Protein AF-A0A4S3IZB3-F1 (afdb_monomer)

Organism: NCBI:txid1220188

Foldseek 3Di:
DQAEFEKEWEKDAAPADDPQFGIWIWIAGPVVRDIDIDGFNDLALVSVLVVVVVVCVVCVVVSYDYPYYHYDCVSCVVHVSNVVSRVPPD

Radius of gyration: 12.95 Å; Cα contacts (8 Å, |Δi|>4): 143; chains: 1; bounding box: 32×29×30 Å

pLDDT: mean 83.04, std 9.66, range [58.16, 94.56]

Sequence (90 aa):
MVTVLEHTIDFHWFETGYGGFKGLMLANNQWSGLIWDYYLEDHTADSIIHALRHLLGVLKRMDIKAQVIKCDNKTVGQKPRTATFLMSDL

Secondary structure (DSSP, 8-state):
--EEEEEEEEEEE-SS-GGG--EEEEEEETTT--EEEEEESS--HHHHHHHHHHHHHHHHHTTEEEEEEEE-HHHHHT-HHHHHHHHHH-

Mean predicted aligned error: 5.42 Å

Structure (mmCIF, N/CA/C/O backbone):
data_AF-A0A4S3IZB3-F1
#
_entry.id   AF-A0A4S3IZB3-F1
#
loop_
_atom_site.group_PDB
_atom_site.id
_atom_site.type_symbol
_atom_site.label_atom_id
_atom_site.label_alt_id
_atom_site.label_comp_id
_atom_site.label_asym_id
_atom_site.label_entity_id
_atom_site.label_seq_id
_atom_site.pdbx_PDB_ins_code
_atom_site.Cartn_x
_atom_site.Cartn_y
_atom_site.Cartn_z
_atom_site.occupancy
_atom_site.B_iso_or_equiv
_atom_site.auth_seq_id
_atom_site.auth_comp_id
_atom_site.auth_asym_id
_atom_site.auth_atom_id
_atom_site.pdbx_PDB_model_num
ATOM 1 N N . MET A 1 1 ? -20.237 3.525 14.113 1.00 61.84 1 MET A N 1
ATOM 2 C CA . MET A 1 1 ? -19.301 4.240 15.009 1.00 61.84 1 MET A CA 1
ATOM 3 C C . MET A 1 1 ? -17.977 4.095 14.307 1.00 61.84 1 MET A C 1
ATOM 5 O O . MET A 1 1 ? -17.477 2.983 14.276 1.00 61.84 1 MET A O 1
ATOM 9 N N . VAL A 1 2 ? -17.488 5.154 13.660 1.00 65.06 2 VAL A N 1
ATOM 10 C CA . VAL A 1 2 ? -16.333 5.038 12.759 1.00 65.06 2 VAL A CA 1
ATOM 11 C C . VAL A 1 2 ? -15.094 4.691 13.576 1.00 65.06 2 VAL A C 1
ATOM 13 O O . VAL A 1 2 ? -14.753 5.412 14.516 1.00 65.06 2 VAL A O 1
ATOM 16 N N . THR A 1 3 ? -14.423 3.601 13.217 1.00 73.81 3 THR A N 1
ATOM 17 C CA . THR A 1 3 ? -13.175 3.194 13.869 1.00 73.81 3 THR A CA 1
ATOM 18 C C . THR A 1 3 ? -12.016 3.909 13.190 1.00 73.81 3 THR A C 1
ATOM 20 O O . THR A 1 3 ? -11.878 3.860 11.972 1.00 73.81 3 THR A O 1
ATOM 23 N N . VAL A 1 4 ? -11.180 4.594 13.960 1.00 72.44 4 VAL A N 1
ATOM 24 C CA . VAL A 1 4 ? -10.039 5.354 13.439 1.00 72.44 4 VAL A CA 1
ATOM 25 C C . VAL A 1 4 ? -8.765 4.576 13.745 1.00 72.44 4 VAL A C 1
ATOM 27 O O . VAL A 1 4 ? -8.503 4.303 14.913 1.00 72.44 4 VAL A O 1
ATOM 30 N N . LEU A 1 5 ? -8.005 4.177 12.718 1.00 77.31 5 LEU A N 1
ATOM 31 C CA . LEU A 1 5 ? -6.846 3.285 12.879 1.00 77.31 5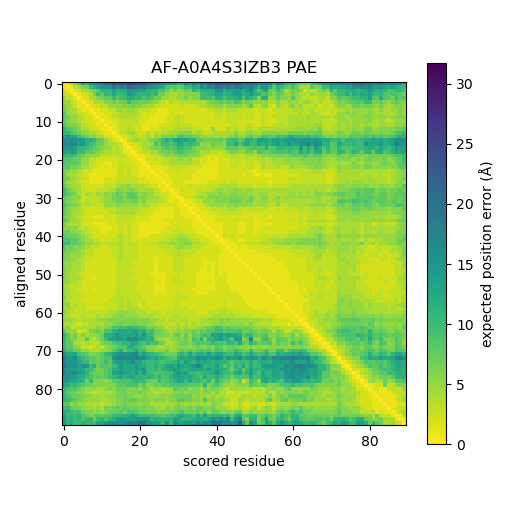 LEU A CA 1
ATOM 32 C C . LEU A 1 5 ? -5.621 3.755 12.086 1.00 77.31 5 LEU A C 1
ATOM 34 O O . LEU A 1 5 ? -5.729 4.306 10.982 1.00 77.31 5 LEU A O 1
ATOM 38 N N . GLU A 1 6 ? -4.445 3.479 12.647 1.00 82.44 6 GLU A N 1
ATOM 39 C CA . GLU A 1 6 ? -3.160 3.651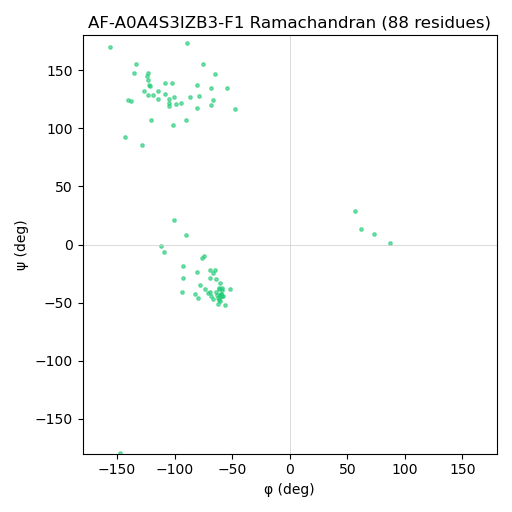 11.974 1.00 82.44 6 GLU A CA 1
ATOM 40 C C . GLU A 1 6 ? -2.868 2.471 11.044 1.00 82.44 6 GLU A C 1
ATOM 42 O O . GLU A 1 6 ? -3.068 1.305 11.400 1.00 82.44 6 GLU A O 1
ATOM 47 N N . HIS A 1 7 ? -2.358 2.786 9.857 1.00 84.19 7 HIS A N 1
ATOM 48 C CA . HIS A 1 7 ? -1.921 1.802 8.880 1.00 84.19 7 HIS A CA 1
ATOM 49 C C . HIS A 1 7 ? -0.462 2.055 8.507 1.00 84.19 7 HIS A C 1
ATOM 51 O O . HIS A 1 7 ? -0.009 3.199 8.434 1.00 84.19 7 HIS A O 1
ATOM 57 N N . THR A 1 8 ? 0.280 0.986 8.252 1.00 88.38 8 THR A N 1
ATOM 58 C CA . THR A 1 8 ? 1.624 1.065 7.672 1.00 88.38 8 THR A CA 1
ATOM 59 C C . THR A 1 8 ? 1.588 0.568 6.245 1.00 88.38 8 THR A C 1
ATOM 61 O O . THR A 1 8 ? 0.940 -0.444 5.977 1.00 88.38 8 THR A O 1
ATOM 64 N N . ILE A 1 9 ? 2.300 1.251 5.356 1.00 88.81 9 ILE A N 1
ATOM 65 C CA . ILE A 1 9 ? 2.488 0.829 3.975 1.00 88.81 9 ILE A CA 1
ATOM 66 C C . ILE A 1 9 ? 3.976 0.674 3.692 1.00 88.81 9 ILE A C 1
ATOM 68 O O . ILE A 1 9 ? 4.775 1.524 4.082 1.00 88.81 9 ILE A O 1
ATOM 72 N N . ASP A 1 10 ? 4.321 -0.406 3.001 1.00 87.25 10 ASP A N 1
ATOM 73 C CA . ASP A 1 10 ? 5.662 -0.641 2.479 1.00 87.25 10 ASP A CA 1
ATOM 74 C C . ASP A 1 10 ? 5.609 -1.108 1.021 1.00 87.25 10 ASP A C 1
ATOM 76 O O . ASP A 1 10 ? 4.598 -1.655 0.566 1.00 87.25 10 ASP A O 1
ATOM 80 N N . PHE A 1 11 ? 6.693 -0.869 0.286 1.00 88.25 11 PHE A N 1
ATOM 81 C CA . PHE A 1 11 ? 6.809 -1.201 -1.130 1.00 88.25 11 PHE A CA 1
ATOM 82 C C . PHE A 1 11 ? 8.009 -2.113 -1.379 1.00 88.25 11 PHE A C 1
ATOM 84 O O . PHE A 1 11 ? 9.144 -1.789 -1.035 1.00 88.25 11 PHE A O 1
ATOM 91 N N . HIS A 1 12 ? 7.769 -3.219 -2.075 1.00 87.75 12 HIS A N 1
ATOM 92 C CA . HIS A 1 12 ? 8.802 -4.132 -2.547 1.00 87.75 12 HIS A CA 1
ATOM 93 C C . HIS A 1 12 ? 8.839 -4.112 -4.071 1.00 87.75 12 HIS A C 1
ATOM 95 O O . HIS A 1 12 ? 7.824 -4.338 -4.725 1.00 87.75 12 HIS A O 1
ATOM 101 N N . TRP A 1 13 ? 10.011 -3.847 -4.641 1.00 88.75 13 TRP A N 1
ATOM 102 C CA . TRP A 1 13 ? 10.217 -3.818 -6.086 1.00 88.75 13 TRP A CA 1
ATOM 103 C C . TRP A 1 13 ? 10.896 -5.103 -6.557 1.00 88.75 13 TRP A C 1
ATOM 105 O O . TRP A 1 13 ? 11.815 -5.596 -5.906 1.00 88.75 13 TRP A O 1
ATOM 115 N N . PHE A 1 14 ? 10.452 -5.632 -7.695 1.00 86.56 14 PHE A N 1
ATOM 116 C CA . PHE A 1 14 ? 10.943 -6.880 -8.273 1.00 86.56 14 PHE A CA 1
ATOM 117 C C . PHE A 1 14 ? 11.454 -6.654 -9.697 1.00 86.56 14 PHE A C 1
ATOM 119 O O . PHE A 1 14 ? 10.829 -5.942 -10.483 1.00 86.56 14 PHE A O 1
ATOM 126 N N . GLU A 1 15 ? 12.550 -7.325 -10.054 1.00 79.81 15 GLU A N 1
ATOM 127 C CA . GLU A 1 15 ? 12.979 -7.448 -11.454 1.00 79.81 15 GLU A CA 1
ATOM 128 C C . GLU A 1 15 ? 12.155 -8.508 -12.200 1.00 79.81 15 GLU A C 1
ATOM 130 O O . GLU A 1 15 ? 11.847 -8.359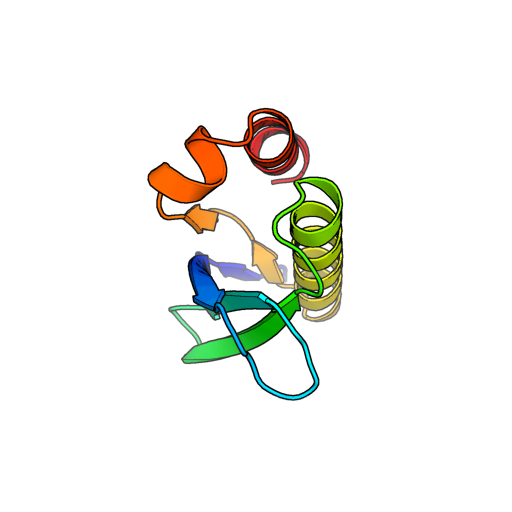 -13.380 1.00 79.81 15 GLU A O 1
ATOM 135 N N . THR A 1 16 ? 11.756 -9.579 -11.508 1.00 79.62 16 THR A N 1
ATOM 136 C CA . THR A 1 16 ? 10.860 -10.625 -12.024 1.00 79.62 16 THR A CA 1
ATOM 137 C C . THR A 1 16 ? 9.938 -11.086 -10.901 1.00 79.62 16 THR A C 1
ATOM 139 O O . THR A 1 16 ? 10.303 -11.943 -10.098 1.00 79.62 16 THR A O 1
ATOM 142 N N . GLY A 1 17 ? 8.762 -10.468 -10.793 1.00 79.94 17 GLY A N 1
ATOM 143 C CA . GLY A 1 17 ? 7.765 -10.841 -9.792 1.00 79.94 17 GLY A CA 1
ATOM 144 C C . GLY A 1 17 ? 6.799 -11.920 -10.278 1.00 79.94 17 GLY A C 1
ATOM 145 O O . GLY A 1 17 ? 6.789 -12.327 -11.444 1.00 79.94 17 GLY A O 1
ATOM 146 N N . TYR A 1 18 ? 5.956 -12.382 -9.354 1.00 79.44 18 TYR A N 1
ATOM 147 C CA . TYR A 1 18 ? 4.879 -13.327 -9.642 1.00 79.44 18 TYR A CA 1
ATOM 148 C C . TYR A 1 18 ? 3.973 -12.792 -10.761 1.00 79.44 18 TYR A C 1
ATOM 150 O O . TYR A 1 18 ? 3.617 -11.619 -10.754 1.00 79.44 18 TYR A O 1
ATOM 158 N N . GLY A 1 19 ? 3.618 -13.625 -11.744 1.00 86.44 19 GLY A N 1
ATOM 159 C CA . GLY A 1 19 ? 2.685 -13.244 -12.815 1.00 86.44 19 GLY A CA 1
ATOM 160 C C . GLY A 1 19 ? 3.129 -12.077 -13.713 1.00 86.44 19 GLY A C 1
ATOM 161 O O . GLY A 1 19 ? 2.303 -11.545 -14.444 1.00 86.44 19 GLY A O 1
ATOM 162 N N . GLY A 1 20 ? 4.403 -11.668 -13.669 1.00 88.56 20 GLY A N 1
ATOM 163 C CA . GLY A 1 20 ? 4.913 -10.514 -14.421 1.00 88.56 20 GLY A CA 1
ATOM 164 C C . GLY A 1 20 ? 4.774 -9.168 -13.701 1.00 88.56 20 GLY A C 1
ATOM 165 O O . GLY A 1 20 ? 5.197 -8.148 -14.247 1.00 88.56 20 GLY A O 1
ATOM 166 N N . PHE A 1 21 ? 4.243 -9.151 -12.475 1.00 92.25 21 PHE A N 1
ATOM 167 C CA . PHE A 1 21 ? 4.213 -7.947 -11.649 1.00 92.25 21 PHE A CA 1
ATOM 168 C C . PHE A 1 21 ? 5.628 -7.496 -11.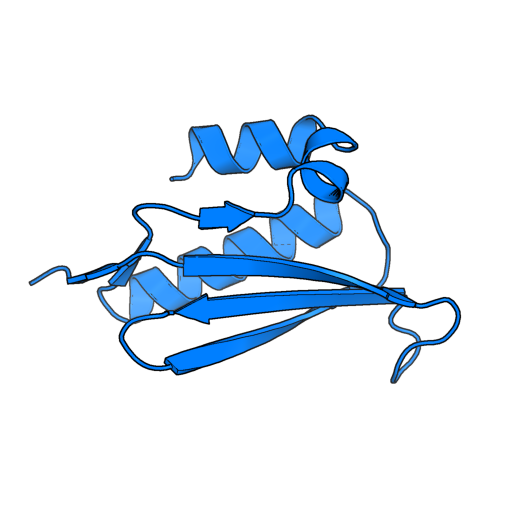278 1.00 92.25 21 PHE A C 1
ATOM 170 O O . PHE A 1 21 ? 6.540 -8.303 -11.087 1.00 92.25 21 PHE A O 1
ATOM 177 N N . LYS A 1 22 ? 5.813 -6.183 -11.164 1.00 92.62 22 LYS A N 1
ATOM 178 C CA . LYS A 1 22 ? 7.111 -5.550 -10.894 1.00 92.62 22 LYS A CA 1
ATOM 179 C C . LYS A 1 22 ? 7.203 -4.960 -9.498 1.00 92.62 22 LYS A C 1
ATOM 181 O O . LYS A 1 22 ? 8.270 -4.499 -9.100 1.00 92.62 22 LYS A O 1
ATOM 186 N N . GLY A 1 23 ? 6.112 -4.960 -8.74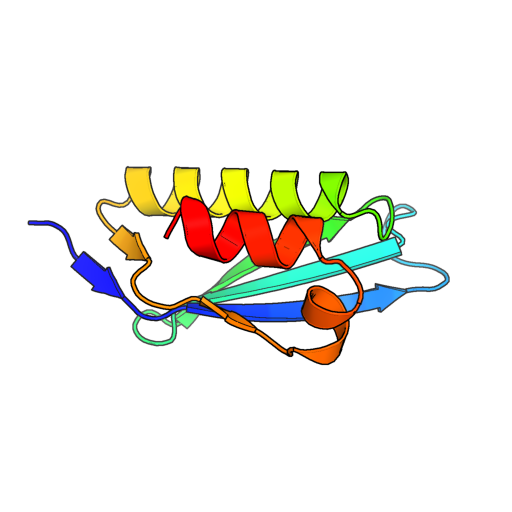5 1.00 91.12 23 GLY A N 1
ATOM 187 C CA . GLY A 1 23 ? 6.127 -4.512 -7.366 1.00 91.12 23 GLY A CA 1
ATOM 188 C C . GLY A 1 23 ? 5.011 -5.103 -6.531 1.00 91.12 23 GLY A C 1
ATOM 189 O O . GLY A 1 23 ? 4.082 -5.725 -7.042 1.00 91.12 23 GLY A O 1
ATOM 190 N N . LEU A 1 24 ? 5.123 -4.880 -5.233 1.00 92.06 24 LEU A N 1
ATOM 191 C CA . LEU A 1 24 ? 4.146 -5.230 -4.221 1.00 92.06 24 LEU A CA 1
ATOM 192 C C . LEU A 1 24 ? 4.049 -4.064 -3.241 1.00 92.06 24 LEU A C 1
ATOM 194 O O . LEU A 1 24 ? 5.052 -3.673 -2.651 1.00 92.06 24 LEU A O 1
ATOM 198 N N . MET A 1 25 ? 2.848 -3.530 -3.058 1.00 92.12 25 MET A N 1
ATOM 199 C CA . MET A 1 25 ? 2.526 -2.649 -1.942 1.00 92.12 25 MET A CA 1
ATOM 200 C C . MET A 1 25 ? 1.833 -3.476 -0.862 1.00 92.12 25 MET A C 1
ATOM 202 O O . MET A 1 25 ? 0.776 -4.059 -1.109 1.00 92.12 25 MET A O 1
ATOM 206 N N . LEU A 1 26 ? 2.418 -3.511 0.331 1.00 92.38 26 LEU A N 1
ATOM 207 C CA . LEU A 1 26 ? 1.813 -4.121 1.509 1.00 92.38 26 LEU A CA 1
ATOM 208 C C . LEU A 1 26 ? 1.217 -3.033 2.382 1.00 92.38 26 LEU A C 1
ATOM 210 O O . LEU A 1 26 ? 1.915 -2.097 2.758 1.00 92.38 26 LEU A O 1
ATOM 214 N N . ALA A 1 27 ? -0.055 -3.178 2.735 1.00 91.12 27 ALA A N 1
ATOM 215 C CA . ALA A 1 27 ? -0.711 -2.346 3.730 1.00 91.12 27 ALA A CA 1
ATOM 216 C C . ALA A 1 27 ? -1.097 -3.198 4.937 1.00 91.12 27 ALA A C 1
ATOM 218 O O . ALA A 1 27 ? -1.697 -4.255 4.777 1.00 91.12 27 ALA A O 1
ATOM 219 N N . ASN A 1 28 ? -0.782 -2.730 6.140 1.00 90.00 28 ASN A N 1
ATOM 220 C CA . ASN A 1 28 ? -1.086 -3.421 7.390 1.00 90.00 28 ASN A CA 1
ATOM 221 C C . ASN A 1 28 ? -1.852 -2.491 8.334 1.00 90.00 28 ASN A C 1
ATOM 223 O O . ASN A 1 28 ? -1.448 -1.348 8.555 1.00 90.00 28 ASN A O 1
ATOM 227 N N . ASN A 1 29 ? -2.938 -3.000 8.910 1.00 87.62 29 ASN A N 1
ATOM 228 C CA . ASN A 1 29 ? -3.604 -2.414 10.061 1.00 87.62 29 ASN A CA 1
ATOM 229 C C . ASN A 1 29 ? -3.014 -2.982 11.362 1.00 87.62 29 ASN A C 1
ATOM 231 O O . ASN A 1 29 ? -3.312 -4.114 11.745 1.00 87.62 29 ASN A O 1
ATOM 235 N N . GLN A 1 30 ? -2.235 -2.176 12.087 1.00 80.62 30 GLN A N 1
ATOM 236 C CA . GLN A 1 30 ? -1.480 -2.661 13.251 1.00 80.62 30 GLN A CA 1
ATOM 237 C C . GLN A 1 30 ? -2.350 -3.136 14.423 1.00 80.62 30 GLN A C 1
ATOM 239 O O . GLN A 1 30 ? -1.876 -3.899 15.259 1.00 80.62 30 GLN A O 1
ATOM 244 N N . TRP A 1 31 ? -3.605 -2.686 14.507 1.00 82.69 31 TRP A N 1
ATOM 245 C CA . TRP A 1 31 ? -4.496 -3.052 15.607 1.00 82.69 31 TRP A CA 1
ATOM 246 C C . TRP A 1 31 ? -5.165 -4.411 15.388 1.00 82.69 31 TRP A C 1
ATOM 248 O O . TRP A 1 31 ? -5.258 -5.215 16.309 1.00 82.69 31 TRP A O 1
ATOM 258 N N . SER A 1 32 ? -5.619 -4.672 14.161 1.00 83.44 32 SER A N 1
ATOM 259 C CA . SER A 1 32 ? -6.305 -5.923 13.801 1.00 83.44 32 SER A CA 1
ATOM 260 C C . SER A 1 32 ? -5.372 -7.001 13.248 1.00 83.44 32 SER A C 1
ATOM 262 O O . SER A 1 32 ? -5.754 -8.167 13.206 1.00 83.44 32 SER A O 1
ATOM 264 N N . GLY A 1 33 ? -4.173 -6.625 12.792 1.00 85.44 33 GLY A N 1
ATOM 265 C CA . GLY A 1 33 ? -3.254 -7.513 12.080 1.00 85.44 33 GLY A CA 1
ATOM 266 C C . GLY A 1 33 ? -3.690 -7.839 10.647 1.00 85.44 33 GLY A C 1
ATOM 267 O O . GLY A 1 33 ? -3.093 -8.713 10.021 1.00 85.44 33 GLY A O 1
ATOM 268 N N . LEU A 1 34 ? -4.723 -7.171 10.120 1.00 89.19 34 LEU A N 1
ATOM 269 C CA . LEU A 1 34 ? -5.148 -7.341 8.731 1.00 89.19 34 LEU A CA 1
ATOM 270 C C . LEU A 1 34 ? -4.099 -6.780 7.772 1.00 89.19 34 LEU A C 1
ATOM 272 O O . LEU A 1 34 ? -3.610 -5.662 7.953 1.00 89.19 34 LEU A O 1
ATOM 276 N N . ILE A 1 35 ? -3.805 -7.554 6.728 1.00 91.88 35 ILE A N 1
ATOM 277 C CA . ILE A 1 35 ? -2.844 -7.210 5.682 1.00 91.88 35 ILE A CA 1
ATOM 278 C C . ILE A 1 35 ? -3.558 -7.238 4.331 1.00 91.88 35 ILE A C 1
ATOM 280 O O . ILE A 1 35 ? -4.333 -8.152 4.053 1.00 91.88 35 ILE A O 1
ATOM 284 N N . TRP A 1 36 ? -3.269 -6.243 3.496 1.00 94.25 36 TRP A N 1
ATOM 285 C CA . TRP A 1 36 ? -3.662 -6.200 2.093 1.00 94.25 36 TRP A CA 1
ATOM 286 C C . TRP A 1 36 ? -2.416 -6.147 1.218 1.00 94.25 36 TRP A C 1
ATOM 288 O O . TRP A 1 36 ? -1.553 -5.286 1.409 1.00 94.25 36 TRP A O 1
ATOM 298 N N . ASP A 1 37 ? -2.353 -7.046 0.247 1.00 94.44 37 ASP A N 1
ATOM 299 C CA . ASP A 1 37 ? -1.310 -7.137 -0.760 1.00 94.44 37 ASP A CA 1
ATOM 300 C C . ASP A 1 37 ? -1.806 -6.621 -2.116 1.00 94.44 37 ASP A C 1
ATOM 302 O O . ASP A 1 37 ? -2.825 -7.049 -2.654 1.00 94.44 37 ASP A O 1
ATOM 306 N N . TYR A 1 38 ? -1.066 -5.666 -2.677 1.00 94.19 38 TYR A N 1
ATOM 307 C CA . TYR A 1 38 ? -1.344 -5.083 -3.985 1.00 94.19 38 TYR A CA 1
ATOM 308 C C . TYR A 1 38 ? -0.158 -5.314 -4.908 1.00 94.19 38 TYR A C 1
ATOM 310 O O . TYR A 1 38 ? 0.881 -4.667 -4.769 1.00 94.19 38 TYR A O 1
ATOM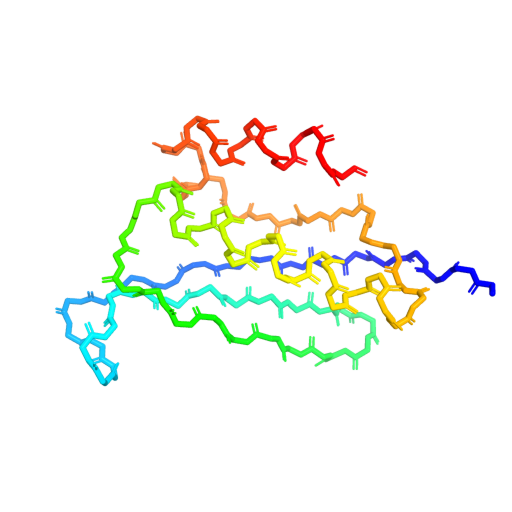 318 N N . TYR A 1 39 ? -0.320 -6.217 -5.867 1.00 93.75 39 TYR A N 1
ATOM 319 C CA . TYR A 1 39 ? 0.681 -6.452 -6.900 1.00 93.75 39 TYR A CA 1
ATOM 320 C C . TYR A 1 39 ? 0.596 -5.358 -7.967 1.00 93.75 39 TYR A C 1
ATOM 322 O O . TYR A 1 39 ? -0.476 -5.067 -8.493 1.00 93.75 39 TYR A O 1
ATOM 330 N N . LEU A 1 40 ? 1.732 -4.728 -8.257 1.00 92.81 40 LEU A N 1
ATOM 331 C CA . LEU A 1 40 ? 1.838 -3.575 -9.147 1.00 92.81 40 LEU A CA 1
ATOM 332 C C . LEU A 1 40 ? 2.508 -3.988 -10.460 1.00 92.81 40 LEU A C 1
ATOM 334 O O . LEU A 1 40 ? 3.578 -4.602 -10.458 1.00 92.81 40 LEU A O 1
ATOM 338 N N . GLU A 1 41 ? 1.891 -3.640 -11.588 1.00 91.50 41 GLU A N 1
ATOM 339 C CA . GLU A 1 41 ? 2.413 -3.941 -12.933 1.00 91.50 41 GLU A CA 1
ATOM 340 C C . GLU A 1 41 ? 3.674 -3.130 -13.260 1.00 91.50 41 GLU A C 1
ATOM 342 O O . GLU A 1 41 ? 4.559 -3.581 -13.990 1.00 91.50 41 GLU A O 1
ATOM 347 N N . ASP A 1 42 ? 3.786 -1.940 -12.674 1.00 89.12 42 ASP A N 1
ATOM 348 C CA . ASP A 1 42 ? 4.916 -1.039 -12.829 1.00 89.12 42 ASP A CA 1
ATOM 349 C C . ASP A 1 42 ? 5.167 -0.217 -11.555 1.00 89.12 42 ASP A C 1
ATOM 351 O O . ASP A 1 42 ? 4.503 -0.371 -10.529 1.00 89.12 42 ASP A O 1
ATOM 355 N N . HIS A 1 43 ? 6.180 0.648 -11.608 1.00 86.75 43 HIS A N 1
ATOM 356 C CA . HIS A 1 43 ? 6.582 1.499 -10.485 1.00 86.75 43 HIS A CA 1
ATOM 357 C C . HIS A 1 43 ? 6.053 2.929 -10.639 1.00 86.75 43 HIS A C 1
ATOM 359 O O . HIS A 1 43 ? 6.640 3.872 -10.101 1.00 86.75 43 HIS A O 1
ATOM 365 N N . THR A 1 44 ? 5.013 3.154 -11.442 1.00 89.44 44 THR A N 1
ATOM 366 C CA . THR A 1 44 ? 4.522 4.510 -11.710 1.00 89.44 44 THR A CA 1
ATOM 367 C C . THR A 1 44 ? 3.736 5.060 -10.524 1.00 89.44 44 THR A C 1
ATOM 369 O O . THR A 1 44 ? 3.176 4.327 -9.708 1.00 89.44 44 THR A O 1
ATOM 372 N N . ALA A 1 45 ? 3.683 6.391 -10.418 1.00 87.94 45 ALA A N 1
ATOM 373 C CA . ALA A 1 45 ? 2.850 7.039 -9.410 1.00 87.94 45 ALA A CA 1
ATOM 374 C C . ALA A 1 45 ? 1.364 6.687 -9.595 1.00 87.94 45 ALA A C 1
ATOM 376 O O . ALA A 1 45 ? 0.652 6.570 -8.604 1.00 87.94 45 ALA A O 1
ATOM 377 N N . ASP A 1 46 ? 0.909 6.487 -10.836 1.00 91.12 46 ASP A N 1
ATOM 378 C CA . ASP A 1 46 ? -0.487 6.173 -11.145 1.00 91.12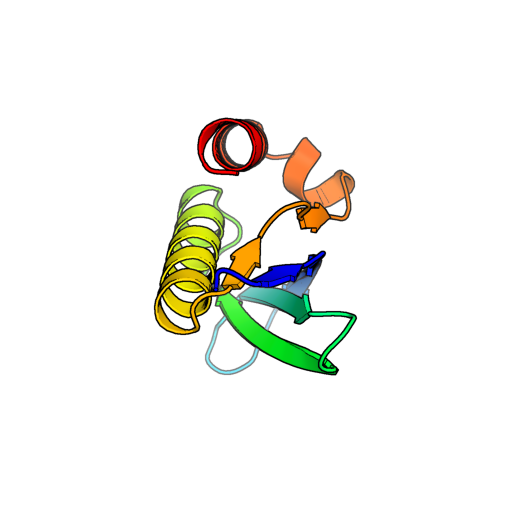 46 ASP A CA 1
ATOM 379 C C . ASP A 1 46 ? -0.888 4.777 -10.651 1.00 91.12 46 ASP A C 1
ATOM 381 O O . ASP A 1 46 ? -1.916 4.657 -9.983 1.00 91.12 46 ASP A O 1
ATOM 385 N N . SER A 1 47 ? -0.049 3.755 -10.857 1.00 91.50 47 SER A N 1
ATOM 386 C CA . SER A 1 47 ? -0.271 2.407 -10.304 1.00 91.50 47 SER A CA 1
ATOM 387 C C . SER A 1 47 ? -0.340 2.413 -8.776 1.00 91.50 47 SER A C 1
ATOM 389 O O . SER A 1 47 ? -1.232 1.809 -8.178 1.00 91.50 47 SER A O 1
ATOM 391 N N . ILE A 1 48 ? 0.555 3.162 -8.126 1.00 89.88 48 ILE A N 1
ATOM 392 C CA . ILE A 1 48 ? 0.574 3.285 -6.664 1.00 89.88 48 ILE A CA 1
ATOM 393 C C . ILE A 1 48 ? -0.675 4.019 -6.156 1.00 89.88 48 ILE A C 1
ATOM 395 O O . ILE A 1 48 ? -1.332 3.557 -5.224 1.00 89.88 48 ILE A O 1
ATOM 399 N N . ILE A 1 49 ? -1.042 5.147 -6.773 1.00 90.94 49 ILE A N 1
ATOM 400 C CA . ILE A 1 49 ? -2.246 5.909 -6.407 1.00 90.94 49 ILE A CA 1
ATOM 401 C C . ILE A 1 49 ? -3.502 5.057 -6.608 1.00 90.94 49 ILE A C 1
ATOM 403 O O . ILE A 1 49 ? -4.413 5.112 -5.782 1.00 90.94 49 ILE A O 1
ATOM 407 N N . HIS A 1 50 ? -3.563 4.249 -7.668 1.00 93.50 50 HIS A N 1
ATOM 408 C CA . HIS A 1 50 ? -4.678 3.335 -7.896 1.00 93.50 50 HIS A CA 1
ATOM 409 C C . HIS A 1 50 ? -4.825 2.320 -6.751 1.00 93.50 50 HIS A C 1
ATOM 411 O O . HIS A 1 50 ? -5.918 2.183 -6.194 1.00 93.50 50 HIS A O 1
ATOM 417 N N . ALA A 1 51 ? -3.727 1.678 -6.341 1.00 93.19 51 ALA A N 1
ATOM 418 C CA . ALA A 1 51 ? -3.723 0.745 -5.216 1.00 93.19 51 ALA A CA 1
ATOM 419 C C . ALA A 1 51 ? -4.148 1.424 -3.898 1.00 93.19 51 ALA A C 1
ATOM 421 O O . ALA A 1 51 ? -4.990 0.901 -3.167 1.00 93.19 51 ALA A O 1
ATOM 422 N N . LEU A 1 52 ? -3.641 2.632 -3.627 1.00 90.50 52 LEU A N 1
ATOM 423 C CA . LEU A 1 52 ? -4.021 3.416 -2.448 1.00 90.50 52 LEU A CA 1
ATOM 424 C C . LEU A 1 52 ? -5.508 3.795 -2.453 1.00 90.50 52 LEU A C 1
ATOM 426 O O . LEU A 1 52 ? -6.184 3.650 -1.436 1.00 90.50 52 LEU A O 1
ATOM 430 N N . ARG A 1 53 ? -6.053 4.233 -3.595 1.00 92.88 53 ARG A N 1
ATOM 431 C CA . ARG A 1 53 ? -7.491 4.522 -3.736 1.00 92.88 53 ARG A CA 1
ATOM 432 C C . ARG A 1 53 ? -8.339 3.291 -3.463 1.00 92.88 53 ARG A C 1
ATOM 434 O O . ARG A 1 53 ? -9.359 3.395 -2.780 1.00 92.88 53 ARG A O 1
ATOM 441 N N . HIS A 1 54 ? -7.920 2.134 -3.973 1.00 94.56 54 HIS A N 1
ATOM 442 C CA . HIS A 1 54 ? -8.614 0.885 -3.700 1.00 94.56 54 HIS A CA 1
ATOM 443 C C . HIS A 1 54 ? -8.602 0.562 -2.200 1.00 94.56 54 HIS A C 1
ATOM 445 O O . HIS A 1 54 ? -9.666 0.311 -1.630 1.00 94.56 54 HIS A O 1
ATOM 451 N N . LEU A 1 55 ? -7.439 0.651 -1.544 1.00 92.12 55 LEU A N 1
ATOM 452 C CA . LEU A 1 55 ? -7.299 0.442 -0.101 1.00 92.12 55 LEU A CA 1
ATOM 453 C C . LEU A 1 55 ? -8.216 1.367 0.706 1.00 92.12 55 LEU A C 1
ATOM 455 O O . LEU A 1 55 ? -9.002 0.883 1.517 1.00 92.12 55 LEU A O 1
ATOM 459 N N . LEU A 1 56 ? -8.179 2.678 0.455 1.00 89.38 56 LEU A N 1
ATOM 460 C CA . LEU A 1 56 ? -9.040 3.645 1.148 1.00 89.38 56 LEU A CA 1
ATOM 461 C C . LEU A 1 56 ? -10.530 3.328 0.944 1.00 89.38 56 LEU A C 1
ATOM 463 O O . LEU A 1 56 ? -11.328 3.434 1.876 1.00 89.38 56 LEU A O 1
ATOM 467 N N . GLY A 1 57 ? -10.908 2.870 -0.253 1.00 91.75 57 GLY A N 1
ATOM 468 C CA . GLY A 1 57 ? -12.258 2.394 -0.542 1.00 91.75 57 GLY A CA 1
ATOM 469 C C . GLY A 1 57 ? -12.650 1.142 0.252 1.00 91.75 57 GLY A C 1
ATOM 470 O O . GLY A 1 57 ? -13.782 1.065 0.732 1.00 91.75 57 GLY A O 1
ATOM 471 N N . VAL A 1 58 ? -11.741 0.173 0.407 1.00 91.44 58 VAL A N 1
ATOM 472 C CA . VAL A 1 58 ? -11.949 -1.027 1.241 1.00 91.44 58 VAL A CA 1
ATOM 473 C C . VAL A 1 58 ? -12.147 -0.632 2.702 1.00 91.44 58 VAL A C 1
ATOM 475 O O . VAL A 1 58 ? -13.154 -1.015 3.295 1.00 91.44 58 VAL A O 1
ATOM 478 N N . LEU A 1 59 ? -11.246 0.183 3.256 1.00 89.19 59 LEU A N 1
ATOM 479 C CA . LEU A 1 59 ? -11.312 0.627 4.652 1.00 89.19 59 LEU A CA 1
ATOM 480 C C . LEU A 1 59 ? -12.620 1.368 4.943 1.00 89.19 59 LEU A C 1
ATOM 482 O O . LEU A 1 59 ? -13.312 1.053 5.911 1.00 89.19 59 LEU A O 1
ATOM 486 N N . LYS A 1 60 ? -13.034 2.263 4.036 1.00 88.50 60 LYS A N 1
ATOM 487 C CA . LYS A 1 60 ? -14.311 2.976 4.145 1.00 88.50 60 LYS A CA 1
ATOM 488 C C . LYS A 1 60 ? -15.514 2.028 4.202 1.00 88.50 60 LYS A C 1
ATOM 490 O O . LYS A 1 60 ? -16.445 2.284 4.959 1.00 88.50 60 LYS A O 1
ATOM 495 N N . ARG A 1 61 ? -15.511 0.931 3.432 1.00 90.81 61 ARG A N 1
ATOM 496 C CA . ARG A 1 61 ? -16.587 -0.082 3.476 1.00 90.81 61 ARG A CA 1
ATOM 497 C C . ARG A 1 61 ? -16.612 -0.877 4.782 1.00 90.81 61 ARG A C 1
ATOM 499 O O . ARG A 1 61 ? -17.654 -1.425 5.121 1.00 90.81 61 ARG A O 1
ATOM 506 N N . MET A 1 62 ? -15.499 -0.922 5.508 1.00 89.06 62 MET A N 1
ATOM 507 C CA . MET A 1 62 ? -15.381 -1.579 6.812 1.00 89.06 62 MET A CA 1
ATOM 508 C C . MET A 1 62 ? -15.694 -0.641 7.993 1.00 89.06 62 MET A C 1
ATOM 510 O O . MET A 1 62 ? -15.463 -1.020 9.136 1.00 89.06 62 MET A O 1
ATOM 514 N N . ASP A 1 63 ? -16.191 0.578 7.739 1.00 88.06 63 ASP A N 1
ATOM 515 C CA . ASP A 1 63 ? -16.355 1.647 8.745 1.00 88.06 63 ASP A CA 1
ATOM 516 C C . ASP A 1 63 ? -15.030 2.007 9.456 1.00 88.06 63 ASP A C 1
ATOM 518 O O . ASP A 1 63 ? -15.012 2.446 10.610 1.00 88.06 63 ASP A O 1
ATOM 522 N N . ILE A 1 64 ? -13.901 1.818 8.753 1.00 84.56 64 ILE A N 1
ATOM 523 C CA . ILE A 1 64 ? -12.556 2.176 9.208 1.00 84.56 64 ILE A CA 1
ATOM 524 C C . ILE A 1 64 ? -12.108 3.440 8.474 1.00 84.56 64 ILE A C 1
ATOM 526 O O . ILE A 1 64 ? -11.998 3.468 7.247 1.00 84.56 64 ILE A O 1
ATOM 530 N N . LYS A 1 65 ? -11.782 4.486 9.231 1.00 80.25 65 LYS A N 1
ATOM 531 C CA . LYS A 1 65 ? -11.095 5.669 8.714 1.00 80.25 65 LYS A CA 1
ATOM 532 C C . LYS A 1 65 ? -9.591 5.516 8.940 1.00 80.25 65 LYS A C 1
ATOM 534 O O . LYS A 1 65 ? -9.142 5.377 10.079 1.00 80.25 65 LYS A O 1
ATOM 539 N N . ALA A 1 66 ? -8.812 5.560 7.861 1.00 76.12 66 ALA A N 1
ATOM 540 C CA . ALA A 1 66 ? -7.360 5.659 7.956 1.00 76.12 66 ALA A CA 1
ATOM 541 C C . ALA A 1 66 ? -6.992 7.043 8.509 1.00 76.12 66 ALA A C 1
ATOM 543 O O . ALA A 1 66 ? -7.372 8.053 7.924 1.00 76.12 66 ALA A O 1
ATOM 544 N N . GLN A 1 67 ? -6.303 7.091 9.649 1.00 71.56 67 GLN A N 1
ATOM 545 C CA . GLN A 1 67 ? -5.855 8.358 10.247 1.00 71.56 67 GLN A CA 1
ATOM 546 C C . GLN A 1 67 ? -4.441 8.726 9.822 1.00 71.56 67 GLN A C 1
ATOM 548 O O . GLN A 1 67 ? -4.129 9.886 9.583 1.00 71.56 67 GLN A O 1
ATOM 553 N N . VAL A 1 68 ? -3.576 7.717 9.781 1.00 66.31 68 VAL A N 1
ATOM 554 C CA . VAL A 1 68 ? -2.162 7.8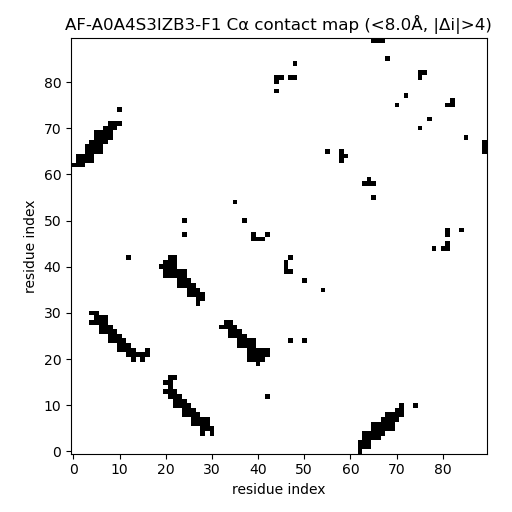59 9.472 1.00 66.31 68 VAL A CA 1
ATOM 555 C C . VAL A 1 68 ? -1.780 6.675 8.607 1.00 66.31 68 VAL A C 1
ATOM 557 O O . VAL A 1 68 ? -1.978 5.527 9.009 1.00 66.31 68 VAL A O 1
ATOM 560 N N . ILE A 1 69 ? -1.231 6.961 7.432 1.00 73.50 69 ILE A N 1
ATOM 561 C CA . ILE A 1 69 ? -0.512 5.984 6.624 1.00 73.50 69 ILE A CA 1
ATOM 562 C C . ILE A 1 69 ? 0.973 6.259 6.834 1.00 73.50 69 ILE A C 1
ATOM 564 O O . ILE A 1 69 ? 1.519 7.225 6.304 1.00 73.50 69 ILE A O 1
ATOM 568 N N . LYS A 1 70 ? 1.628 5.429 7.646 1.00 77.12 70 LYS A N 1
ATOM 569 C CA . LYS A 1 70 ? 3.083 5.477 7.814 1.00 77.12 70 LYS A CA 1
ATOM 570 C C . LYS A 1 70 ? 3.707 4.749 6.634 1.00 77.12 70 LYS A C 1
ATOM 572 O O . LYS A 1 70 ? 3.477 3.555 6.470 1.00 77.12 70 LYS A O 1
ATOM 577 N N . CYS A 1 71 ? 4.480 5.464 5.831 1.00 76.69 71 CYS A N 1
ATOM 578 C CA . CYS A 1 71 ? 5.193 4.897 4.699 1.00 76.69 71 CYS A CA 1
ATOM 579 C C . CYS A 1 71 ? 6.691 5.163 4.828 1.00 76.69 71 CYS A C 1
ATOM 581 O O . CYS A 1 71 ? 7.115 6.205 5.331 1.00 76.69 71 CYS A O 1
ATOM 583 N N . ASP A 1 72 ? 7.484 4.228 4.321 1.00 67.75 72 ASP A N 1
ATOM 584 C CA . ASP A 1 72 ? 8.843 4.475 3.863 1.00 67.75 72 ASP A CA 1
ATOM 585 C C . ASP A 1 72 ? 8.870 5.734 2.963 1.00 67.75 72 ASP A C 1
ATOM 587 O O . ASP A 1 72 ? 8.239 5.800 1.904 1.00 67.75 72 ASP A O 1
ATOM 591 N N . ASN A 1 73 ? 9.576 6.781 3.399 1.00 60.50 73 ASN A N 1
ATOM 592 C CA . ASN A 1 73 ? 9.678 8.027 2.632 1.00 60.50 73 ASN A CA 1
ATOM 593 C C . ASN A 1 73 ? 10.602 7.900 1.413 1.00 60.50 73 ASN A C 1
ATOM 595 O O . ASN A 1 73 ? 10.645 8.822 0.602 1.00 60.50 73 ASN A O 1
ATOM 599 N N . LYS A 1 74 ? 11.358 6.808 1.253 1.00 64.19 74 LYS A N 1
ATOM 600 C CA . LYS A 1 74 ? 12.271 6.666 0.112 1.00 64.19 74 LYS A CA 1
ATOM 601 C C . LYS A 1 74 ? 11.490 6.463 -1.178 1.00 64.19 74 LYS A C 1
ATOM 603 O O . LYS A 1 74 ? 11.796 7.097 -2.180 1.00 64.19 74 LYS A O 1
ATOM 608 N N . THR A 1 75 ? 10.447 5.649 -1.137 1.00 65.62 75 THR A N 1
ATOM 609 C CA . THR A 1 75 ? 9.641 5.304 -2.305 1.00 65.62 75 THR A CA 1
ATOM 610 C C . THR A 1 75 ? 8.635 6.398 -2.648 1.00 65.62 75 THR A C 1
ATOM 612 O O . THR A 1 75 ? 8.524 6.817 -3.803 1.00 65.62 75 THR A O 1
ATOM 615 N N . VAL A 1 76 ? 7.933 6.913 -1.635 1.00 62.44 76 VAL A N 1
ATOM 616 C CA . VAL A 1 76 ? 6.959 8.002 -1.801 1.00 62.44 76 VAL A CA 1
ATOM 617 C C . VAL A 1 76 ? 7.660 9.339 -2.047 1.00 62.44 76 VAL A C 1
ATOM 619 O O . VAL A 1 76 ? 7.229 10.109 -2.902 1.00 62.44 76 VAL A O 1
ATOM 622 N N . GLY A 1 77 ? 8.785 9.602 -1.375 1.00 60.50 77 GLY A N 1
ATOM 623 C CA . GLY A 1 77 ? 9.569 10.828 -1.554 1.00 60.50 77 GLY A CA 1
ATOM 624 C C . GLY A 1 77 ? 10.220 10.949 -2.933 1.00 60.50 77 GLY A C 1
ATOM 625 O O . GLY A 1 77 ? 10.432 12.059 -3.410 1.00 60.50 77 GLY A O 1
ATOM 626 N N . GLN A 1 78 ? 10.462 9.830 -3.623 1.00 67.69 78 GLN A N 1
ATOM 627 C CA . GLN A 1 78 ? 10.891 9.826 -5.028 1.00 67.69 78 GLN A CA 1
ATOM 628 C C . GLN A 1 78 ? 9.746 10.121 -6.015 1.00 67.69 78 GLN A C 1
ATOM 630 O O . GLN A 1 78 ? 10.005 10.357 -7.196 1.00 67.69 78 GLN A O 1
ATOM 635 N N . LYS A 1 79 ? 8.480 10.107 -5.569 1.00 76.12 79 LYS A N 1
ATOM 636 C CA . LYS A 1 79 ? 7.290 10.288 -6.417 1.00 76.12 79 LYS A CA 1
ATOM 637 C C . LYS A 1 79 ? 6.386 11.386 -5.846 1.00 76.12 79 LYS A C 1
ATOM 639 O O . LYS A 1 79 ? 5.400 11.083 -5.173 1.00 76.12 79 LYS A O 1
ATOM 644 N N . PRO A 1 80 ? 6.645 12.667 -6.180 1.00 78.88 80 PRO A N 1
ATOM 645 C CA . PRO A 1 80 ? 5.915 13.807 -5.620 1.00 78.88 80 PRO A CA 1
ATOM 646 C C . PRO A 1 80 ? 4.390 13.685 -5.725 1.00 78.88 80 PRO A C 1
ATOM 648 O O . PRO A 1 80 ? 3.683 13.998 -4.776 1.00 78.88 80 PRO A O 1
ATOM 651 N N . ARG A 1 81 ? 3.876 13.144 -6.840 1.00 82.25 81 ARG A N 1
ATOM 652 C CA . ARG A 1 81 ? 2.433 12.925 -7.047 1.00 82.25 81 ARG A CA 1
ATOM 653 C C . ARG A 1 81 ? 1.813 11.962 -6.027 1.00 82.25 81 ARG A C 1
ATOM 655 O O . ARG A 1 81 ? 0.686 12.184 -5.600 1.00 82.25 81 ARG A O 1
ATOM 662 N N . THR A 1 82 ? 2.532 10.912 -5.633 1.00 77.00 82 THR A N 1
ATOM 663 C CA . THR A 1 82 ? 2.068 9.951 -4.621 1.00 77.00 82 THR A CA 1
ATOM 664 C C . THR A 1 82 ? 2.029 10.598 -3.239 1.00 77.00 82 THR A C 1
ATOM 666 O O . THR A 1 82 ? 1.058 10.418 -2.509 1.00 77.00 82 THR A O 1
ATOM 669 N N . ALA A 1 83 ? 3.044 11.402 -2.905 1.00 76.06 83 ALA A N 1
ATOM 670 C CA . ALA A 1 83 ? 3.071 12.164 -1.658 1.00 76.06 83 ALA A CA 1
ATOM 671 C C . ALA A 1 83 ? 1.909 13.167 -1.584 1.00 76.06 83 ALA A C 1
ATOM 673 O O . ALA A 1 83 ? 1.202 13.208 -0.581 1.00 76.06 83 ALA A O 1
ATOM 674 N N . THR A 1 84 ? 1.665 13.922 -2.663 1.00 80.19 84 THR A N 1
ATOM 675 C CA . THR A 1 84 ? 0.532 14.856 -2.747 1.00 80.19 84 THR A CA 1
ATOM 676 C C . THR A 1 84 ? -0.802 14.147 -2.539 1.00 80.19 84 THR A C 1
ATOM 678 O O . THR A 1 84 ? -1.619 14.640 -1.773 1.00 80.19 84 THR A O 1
ATOM 681 N N . PHE A 1 85 ? -1.003 12.981 -3.163 1.00 82.00 85 PHE A N 1
ATOM 682 C CA . PHE A 1 85 ? -2.232 12.200 -3.004 1.00 82.00 85 PHE A CA 1
ATOM 683 C C . PHE A 1 85 ? -2.477 11.775 -1.546 1.00 82.00 85 PHE A C 1
ATOM 685 O O . PHE A 1 85 ? -3.572 11.945 -1.021 1.00 82.00 85 PHE A O 1
ATOM 692 N N . LEU A 1 86 ? -1.447 11.274 -0.857 1.00 76.19 86 LEU A N 1
ATOM 693 C CA . LEU A 1 86 ? -1.568 10.890 0.555 1.00 76.19 86 LEU A CA 1
ATOM 694 C C . LEU A 1 86 ? -1.882 12.084 1.469 1.00 76.19 86 LEU A C 1
ATOM 696 O O . LEU A 1 86 ? -2.527 11.899 2.491 1.00 76.19 86 LEU A O 1
ATOM 700 N N . MET A 1 87 ? -1.445 13.295 1.113 1.00 74.81 87 MET A N 1
ATOM 701 C CA . MET A 1 87 ? -1.740 14.511 1.881 1.00 74.81 8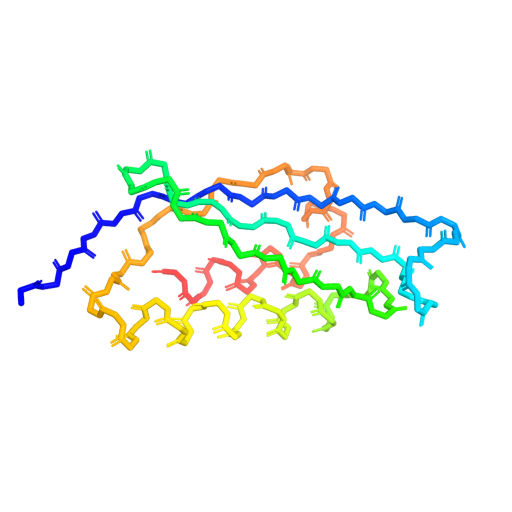7 MET A CA 1
ATOM 702 C C . MET A 1 87 ? -3.134 15.094 1.601 1.00 74.81 87 MET A C 1
ATOM 704 O O . MET A 1 87 ? -3.629 15.851 2.430 1.00 74.81 87 MET A O 1
ATOM 708 N N . SER A 1 88 ? -3.744 14.808 0.443 1.00 75.31 88 SER A N 1
ATOM 709 C CA . SER A 1 88 ? -5.065 15.341 0.068 1.00 75.31 88 SER A CA 1
ATOM 710 C C . SER A 1 88 ? -6.238 14.443 0.450 1.00 75.31 88 SER A C 1
ATOM 712 O O . SER A 1 88 ? -7.341 14.950 0.643 1.00 75.31 88 SER A O 1
ATOM 714 N N . ASP A 1 89 ? -6.021 13.126 0.500 1.00 67.62 89 ASP A N 1
ATOM 715 C CA . ASP A 1 89 ? -7.088 12.122 0.617 1.00 67.62 89 ASP A CA 1
ATOM 716 C C . ASP A 1 89 ? -7.110 11.371 1.968 1.00 67.62 89 ASP A C 1
ATOM 718 O O . ASP A 1 89 ? -7.991 10.532 2.184 1.00 67.62 89 ASP A O 1
ATOM 722 N N . LEU A 1 90 ? -6.173 11.677 2.876 1.00 58.16 90 LEU A N 1
ATOM 723 C CA . LEU A 1 90 ? -6.207 11.291 4.298 1.00 58.16 90 LEU A CA 1
ATOM 724 C C . LEU A 1 90 ? -6.756 12.437 5.157 1.00 58.16 90 LEU A C 1
ATOM 726 O O . LEU A 1 90 ? -7.626 12.159 6.022 1.00 58.16 90 LEU A O 1
#

Solvent-accessible surface area (backbone atoms only — not comparable to full-atom values): 5160 Å² total; per-residue (Å²): 129,76,42,76,43,56,31,42,38,48,79,48,80,40,99,79,34,77,97,70,21,26,25,35,39,40,37,34,33,77,88,80,68,48,73,49,82,41,78,24,76,51,91,47,52,65,57,51,47,50,51,50,51,52,50,55,52,53,34,52,75,69,46,33,44,65,72,42,77,50,58,61,57,71,69,38,67,74,29,65,69,41,46,51,49,59,72,73,77,92

Nearest PDB structures (foldseek):
  2x6s-assembly3_A  TM=8.409E-01  e=1.352E-04  Human spumaretrovirus
  2x74-assembly2_A  TM=8.418E-01  e=1.543E-04  Human spumaretrovirus
  2x6s-assembly3_B  TM=8.423E-01  e=2.291E-04  Human spumaretrovirus
  2x6n-assembly2_E  TM=8.427E-01  e=4.729E-04  Human spumaretrovirus
  4bdy-assembly1_A  TM=5.861E-01  e=2.291E-04  Human spumaretrovirus